Protein AF-A0AAU3Q422-F1 (afdb_monomer_lite)

pLDDT: mean 71.42, std 16.35, range [38.59, 89.94]

Foldseek 3Di:
DDPDPPQPPDPVSLVVLLVVQLVCLLQLHHRDDDDADPQLNVLSVQNNVCHVNRDVVSVVSSVVRRVVVVVVVVVVVVVVVVVVVVVVPDPDPDDDDD

Sequence (98 aa):
MIPERACPTTDVERREHFERALAEAQRGRVPTGLVLALEVVEALQSIKAAGPNAPKELLAQARSLFDDQLSGELQGAFRERMRHRREAGGIRPDSGSR

Structure (mmCIF, N/CA/C/O backbone):
data_AF-A0AAU3Q422-F1
#
_entry.id   AF-A0AAU3Q422-F1
#
loop_
_atom_site.group_PDB
_atom_site.id
_atom_site.type_symbol
_atom_site.label_atom_id
_atom_site.label_alt_id
_atom_site.label_comp_id
_atom_site.label_asym_id
_atom_site.label_entity_id
_atom_site.label_seq_id
_atom_site.pdbx_PDB_ins_code
_atom_site.Cartn_x
_atom_site.Cartn_y
_atom_site.Cartn_z
_atom_site.occupancy
_atom_site.B_iso_or_equiv
_atom_site.auth_seq_id
_atom_site.auth_comp_id
_atom_site.auth_asym_id
_atom_site.auth_atom_id
_atom_site.pdbx_PDB_model_num
ATOM 1 N N . MET A 1 1 ? -18.920 1.524 -24.805 1.00 38.59 1 MET A N 1
ATOM 2 C CA . MET A 1 1 ? -17.501 1.931 -24.789 1.00 38.59 1 MET A CA 1
ATOM 3 C C . MET A 1 1 ? -16.987 1.708 -23.378 1.00 38.59 1 MET A C 1
ATOM 5 O O . MET A 1 1 ? -17.418 2.415 -22.480 1.00 38.59 1 MET A O 1
ATOM 9 N N . ILE A 1 2 ? -16.194 0.660 -23.160 1.00 40.94 2 ILE A N 1
ATOM 10 C CA . ILE A 1 2 ? -15.566 0.373 -21.863 1.00 40.94 2 ILE A CA 1
ATOM 11 C C . ILE A 1 2 ? -14.118 0.847 -22.010 1.00 40.94 2 ILE A C 1
ATOM 13 O O . ILE A 1 2 ? -13.483 0.401 -22.965 1.00 40.94 2 ILE A O 1
ATOM 17 N N . PRO A 1 3 ? -13.607 1.767 -21.174 1.00 46.81 3 PRO A N 1
ATOM 18 C CA . PRO A 1 3 ? -12.220 2.186 -21.295 1.00 46.81 3 PRO A CA 1
ATOM 19 C C . PRO A 1 3 ? -11.332 0.978 -21.001 1.00 46.81 3 PRO A C 1
ATOM 21 O O . PRO A 1 3 ? -11.492 0.315 -19.971 1.00 46.81 3 PRO A O 1
ATOM 24 N N . GLU A 1 4 ? -10.445 0.674 -21.947 1.00 46.09 4 GLU A N 1
ATOM 25 C CA . GLU A 1 4 ? -9.348 -0.266 -21.762 1.00 46.09 4 GLU A CA 1
ATOM 26 C C . GLU A 1 4 ? -8.671 0.069 -20.435 1.00 46.09 4 GLU A C 1
ATOM 28 O O . GLU A 1 4 ? -8.187 1.183 -20.226 1.00 46.09 4 GLU A O 1
ATOM 33 N N . ARG A 1 5 ? -8.710 -0.879 -19.495 1.00 46.59 5 ARG A N 1
ATOM 34 C CA . ARG A 1 5 ? -7.945 -0.796 -18.255 1.00 46.59 5 ARG A CA 1
ATOM 35 C C . ARG A 1 5 ? -6.478 -0.883 -18.653 1.00 46.59 5 ARG A C 1
ATOM 37 O O . ARG A 1 5 ? -5.928 -1.976 -18.743 1.00 46.59 5 ARG A O 1
ATOM 44 N N . ALA A 1 6 ? -5.893 0.270 -18.962 1.00 48.75 6 ALA A N 1
ATOM 45 C CA . ALA A 1 6 ? -4.478 0.410 -19.214 1.00 48.75 6 ALA A CA 1
ATOM 46 C C . ALA A 1 6 ? -3.747 -0.130 -17.985 1.00 48.75 6 ALA A C 1
ATOM 48 O O . ALA A 1 6 ? -3.900 0.381 -16.873 1.00 48.75 6 ALA A O 1
ATOM 49 N N . CYS A 1 7 ? -2.998 -1.211 -18.174 1.00 43.94 7 CYS A N 1
ATOM 50 C CA . CYS A 1 7 ? -2.012 -1.624 -17.194 1.00 43.94 7 CYS A CA 1
ATOM 51 C C . CYS A 1 7 ? -1.111 -0.406 -16.919 1.00 43.94 7 CYS A C 1
ATOM 53 O O . CYS A 1 7 ? -0.655 0.221 -17.882 1.00 43.94 7 CYS A O 1
ATOM 55 N N . PRO A 1 8 ? -0.867 -0.034 -15.651 1.00 54.34 8 PRO A N 1
ATOM 56 C CA . PRO A 1 8 ? -0.101 1.164 -15.327 1.00 54.34 8 PRO A CA 1
ATOM 57 C C . PRO A 1 8 ? 1.305 1.041 -15.926 1.00 54.34 8 PRO A C 1
ATOM 59 O O . PRO A 1 8 ? 2.118 0.204 -15.519 1.00 54.34 8 PRO A O 1
ATOM 62 N N . THR A 1 9 ? 1.550 1.843 -16.964 1.00 61.62 9 THR A N 1
ATOM 63 C CA . THR A 1 9 ? 2.740 1.744 -17.827 1.00 61.62 9 THR A CA 1
ATOM 64 C C . THR A 1 9 ? 3.917 2.537 -17.245 1.00 61.62 9 THR A C 1
ATOM 66 O O . THR A 1 9 ? 5.058 2.362 -17.665 1.00 61.62 9 THR A O 1
ATOM 69 N N . THR A 1 10 ? 3.665 3.363 -16.224 1.00 70.56 10 THR A N 1
ATOM 70 C CA . THR A 1 10 ? 4.680 4.161 -15.526 1.00 70.56 10 THR A CA 1
ATOM 71 C C . THR A 1 10 ? 4.639 3.950 -14.011 1.00 70.56 10 THR A C 1
ATOM 73 O O . THR A 1 10 ? 3.598 3.619 -13.443 1.00 70.56 10 THR A O 1
ATOM 76 N N . ASP A 1 11 ? 5.785 4.161 -13.359 1.00 73.81 11 ASP A N 1
ATOM 77 C CA . ASP A 1 11 ? 5.954 4.080 -11.899 1.00 73.81 11 ASP A CA 1
ATOM 78 C C . ASP A 1 11 ? 4.946 4.963 -11.142 1.00 73.81 11 ASP A C 1
ATOM 80 O O . ASP A 1 11 ? 4.312 4.524 -10.184 1.00 73.81 11 ASP A O 1
ATOM 84 N N . VAL A 1 12 ? 4.707 6.173 -11.658 1.00 79.06 12 VAL A N 1
ATOM 85 C CA . VAL A 1 12 ? 3.741 7.134 -11.109 1.00 79.06 12 VAL A CA 1
ATOM 86 C C . VAL A 1 12 ? 2.329 6.550 -11.086 1.00 79.06 12 VAL A C 1
ATOM 88 O O . VAL A 1 12 ? 1.693 6.542 -10.035 1.00 79.06 12 VAL A O 1
ATOM 91 N N . GLU A 1 13 ? 1.854 5.982 -12.197 1.00 81.06 13 GLU A N 1
ATOM 92 C CA . GLU A 1 13 ? 0.509 5.395 -12.253 1.00 81.06 13 GLU A CA 1
ATOM 93 C C . GLU A 1 13 ? 0.369 4.140 -11.388 1.00 81.06 13 GLU A C 1
ATOM 95 O O . GLU A 1 13 ? -0.704 3.877 -10.834 1.00 81.06 13 GLU A O 1
ATOM 100 N N . ARG A 1 14 ? 1.451 3.361 -11.245 1.00 80.38 14 ARG A N 1
ATOM 101 C CA . ARG A 1 14 ? 1.493 2.225 -10.314 1.00 80.38 14 ARG A CA 1
ATOM 102 C C . ARG A 1 14 ? 1.332 2.719 -8.876 1.00 80.38 14 ARG A C 1
ATOM 104 O O . ARG A 1 14 ? 0.544 2.148 -8.123 1.00 80.38 14 ARG A O 1
ATOM 111 N N . ARG A 1 15 ? 2.015 3.808 -8.517 1.00 83.62 15 ARG A N 1
ATOM 112 C CA . ARG A 1 15 ? 1.949 4.433 -7.190 1.00 83.62 15 ARG A CA 1
ATOM 113 C C . ARG A 1 15 ? 0.581 5.042 -6.896 1.00 83.62 15 ARG A C 1
ATOM 115 O O . ARG A 1 15 ? 0.054 4.836 -5.809 1.00 83.62 15 ARG A O 1
ATOM 122 N N . GLU A 1 16 ? -0.047 5.700 -7.867 1.00 85.12 16 GLU A N 1
ATOM 123 C CA . GLU A 1 16 ? -1.418 6.210 -7.724 1.00 85.12 16 GLU A CA 1
ATOM 124 C C . GLU A 1 16 ? -2.448 5.087 -7.544 1.00 85.12 16 GLU A C 1
ATOM 126 O O . GLU A 1 16 ? -3.341 5.181 -6.695 1.00 85.12 16 GLU A O 1
ATOM 131 N N . HIS A 1 17 ? -2.314 3.992 -8.298 1.00 84.88 17 HIS A N 1
ATOM 132 C CA . HIS A 1 17 ? -3.151 2.812 -8.094 1.00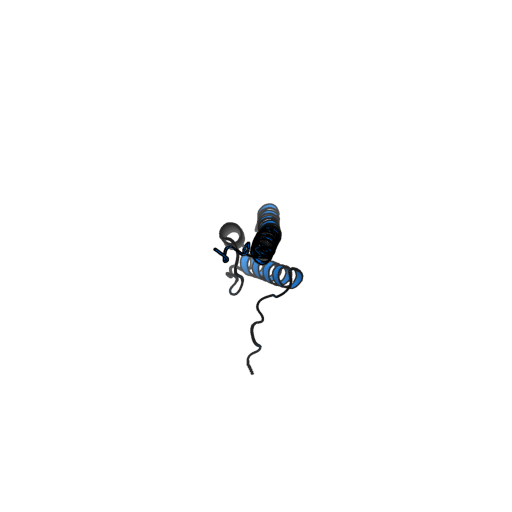 84.88 17 HIS A CA 1
ATOM 133 C C . HIS A 1 17 ? -2.931 2.188 -6.712 1.00 84.88 17 HIS A C 1
ATOM 135 O O . HIS A 1 17 ? -3.901 1.779 -6.071 1.00 84.88 17 HIS A O 1
ATOM 141 N N . PHE A 1 18 ? -1.685 2.129 -6.237 1.00 86.56 18 PHE A N 1
ATOM 142 C CA . PHE A 1 18 ? -1.363 1.613 -4.910 1.00 86.56 18 PHE A CA 1
ATOM 143 C C . PHE A 1 18 ? -1.948 2.487 -3.789 1.00 86.56 18 PHE A C 1
ATOM 145 O O . PHE A 1 18 ? -2.547 1.970 -2.850 1.00 86.56 18 PHE A O 1
ATOM 152 N N . GLU A 1 19 ? -1.878 3.812 -3.908 1.00 87.44 19 GLU A N 1
ATOM 153 C CA . GLU A 1 19 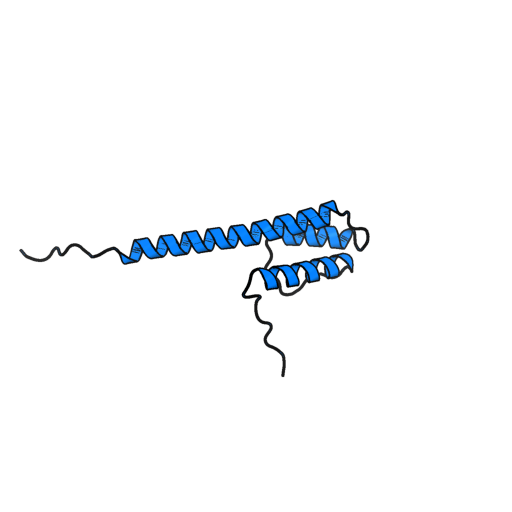? -2.492 4.726 -2.937 1.00 87.44 19 GLU A CA 1
ATOM 154 C C . GLU A 1 19 ? -4.024 4.584 -2.903 1.00 87.44 19 GLU A C 1
ATOM 156 O O . GLU A 1 19 ? -4.630 4.574 -1.827 1.00 87.44 19 GLU A O 1
ATOM 161 N N . ARG A 1 20 ? -4.669 4.379 -4.062 1.00 86.44 20 ARG A N 1
ATOM 162 C CA . ARG A 1 20 ? -6.100 4.025 -4.107 1.00 86.44 20 ARG A CA 1
ATOM 163 C C . ARG A 1 20 ? -6.381 2.689 -3.424 1.00 86.44 20 ARG A C 1
ATOM 165 O O . ARG A 1 20 ? -7.347 2.589 -2.671 1.00 86.44 20 ARG A O 1
ATOM 172 N N . ALA A 1 21 ? -5.539 1.687 -3.659 1.00 85.56 21 ALA A N 1
ATOM 173 C CA . ALA A 1 21 ? -5.642 0.374 -3.034 1.00 85.56 21 ALA A CA 1
ATOM 174 C C . ALA A 1 21 ? -5.528 0.439 -1.502 1.00 85.56 21 ALA A C 1
ATOM 176 O O . ALA A 1 21 ? -6.297 -0.216 -0.799 1.00 85.56 21 ALA A O 1
ATOM 177 N N . LEU A 1 22 ? -4.631 1.279 -0.987 1.00 85.25 22 LEU A N 1
ATOM 178 C CA . LEU A 1 22 ? -4.480 1.594 0.436 1.00 85.25 22 LEU A CA 1
ATOM 179 C C . LEU A 1 22 ? -5.755 2.209 1.026 1.00 85.25 22 LEU A C 1
ATOM 181 O O . LEU A 1 22 ? -6.240 1.763 2.067 1.00 85.25 22 LEU A O 1
ATOM 185 N N . ALA A 1 23 ? -6.331 3.200 0.342 1.00 86.12 23 ALA A N 1
ATOM 186 C CA . ALA A 1 23 ? -7.573 3.841 0.769 1.00 86.12 23 ALA A CA 1
ATOM 187 C C . ALA A 1 23 ? -8.775 2.876 0.741 1.00 86.12 23 ALA A C 1
ATOM 189 O O . ALA A 1 23 ? -9.659 2.950 1.596 1.00 86.12 23 ALA A O 1
ATOM 190 N N . GLU A 1 24 ? -8.820 1.953 -0.223 1.00 86.00 24 GLU A N 1
ATOM 191 C CA . GLU A 1 24 ? -9.833 0.893 -0.272 1.00 86.00 24 GLU A CA 1
ATOM 192 C C . GLU A 1 24 ? -9.640 -0.141 0.843 1.00 86.00 24 GLU A C 1
ATOM 194 O O . GLU A 1 24 ? -10.620 -0.515 1.491 1.00 86.00 24 GLU A O 1
ATOM 199 N N . ALA A 1 25 ? -8.396 -0.530 1.136 1.00 85.31 25 ALA A N 1
ATOM 200 C CA . ALA A 1 25 ? -8.068 -1.417 2.250 1.00 85.31 25 ALA A CA 1
ATOM 201 C C . ALA A 1 25 ? -8.541 -0.829 3.584 1.00 85.31 25 ALA A C 1
ATOM 203 O O . ALA A 1 25 ? -9.262 -1.495 4.323 1.00 85.31 25 ALA A O 1
ATOM 204 N N . GLN A 1 26 ? -8.267 0.453 3.845 1.00 83.19 26 GLN A N 1
ATOM 205 C CA . GLN A 1 26 ? -8.774 1.159 5.032 1.00 83.19 26 GLN A CA 1
ATOM 206 C C . GLN A 1 26 ? -10.310 1.176 5.121 1.00 83.19 26 GLN A C 1
ATOM 208 O O . GLN A 1 26 ? -10.875 1.246 6.212 1.00 83.19 26 GLN A O 1
ATOM 213 N N . ARG A 1 27 ? -11.000 1.085 3.979 1.00 83.31 27 ARG A N 1
ATOM 214 C CA . ARG A 1 27 ? -12.465 0.995 3.875 1.00 83.31 27 ARG A CA 1
ATOM 215 C C . ARG A 1 27 ? -13.000 -0.439 3.927 1.00 83.31 27 ARG A C 1
ATOM 217 O O . ARG A 1 27 ? -14.197 -0.643 3.726 1.00 83.31 27 ARG A O 1
ATOM 224 N N . GLY A 1 28 ? -12.147 -1.431 4.173 1.00 80.38 28 GLY A N 1
ATOM 225 C CA . GLY A 1 28 ? -12.538 -2.838 4.236 1.00 80.38 28 GLY A CA 1
ATOM 226 C C . GLY A 1 28 ? -12.666 -3.518 2.869 1.00 80.38 28 GLY A C 1
ATOM 227 O O . GLY A 1 28 ? -13.195 -4.629 2.789 1.00 80.38 28 GLY A O 1
ATOM 228 N N . ARG A 1 29 ? -12.206 -2.888 1.782 1.00 76.19 29 ARG A N 1
ATOM 229 C CA . ARG A 1 29 ? -12.242 -3.443 0.420 1.00 76.19 29 ARG A CA 1
ATOM 230 C C . ARG A 1 29 ? -10.873 -3.958 -0.005 1.00 76.19 29 ARG A C 1
ATOM 232 O O . ARG A 1 29 ? -9.847 -3.495 0.470 1.00 76.19 29 ARG A O 1
ATOM 239 N N . VAL A 1 30 ? -10.865 -4.960 -0.881 1.00 66.69 30 VAL A N 1
ATOM 240 C CA . VAL A 1 30 ? -9.624 -5.521 -1.430 1.00 66.69 30 VAL A CA 1
ATOM 241 C C . VAL A 1 30 ? -9.366 -4.872 -2.787 1.00 66.69 30 VAL A C 1
ATOM 243 O O . VAL A 1 30 ? -10.272 -4.881 -3.625 1.00 66.69 30 VAL A O 1
ATOM 246 N N . PRO A 1 31 ? -8.164 -4.331 -3.029 1.00 65.56 31 PRO A N 1
ATOM 247 C CA . PRO A 1 31 ? -7.826 -3.787 -4.333 1.00 65.56 31 PRO A CA 1
ATOM 248 C C . PRO A 1 31 ? -7.843 -4.886 -5.394 1.00 65.56 31 PRO A C 1
ATOM 250 O O . PRO A 1 31 ? -7.263 -5.955 -5.218 1.00 65.56 31 PRO A O 1
ATOM 253 N N . THR A 1 32 ? -8.514 -4.619 -6.512 1.00 59.16 32 THR A N 1
ATOM 254 C CA . THR A 1 32 ? -8.571 -5.524 -7.665 1.00 59.16 32 THR A CA 1
ATOM 255 C C . THR A 1 32 ? -7.964 -4.828 -8.878 1.00 59.16 32 THR A C 1
ATOM 257 O O . THR A 1 32 ? -8.393 -3.739 -9.247 1.00 59.16 32 THR A O 1
ATOM 260 N N . GLY A 1 33 ? -6.958 -5.450 -9.500 1.00 64.56 33 GLY A N 1
ATOM 261 C CA . GLY A 1 33 ? -6.338 -4.948 -10.737 1.00 64.56 33 GLY A CA 1
ATOM 262 C C . GLY A 1 33 ? -4.867 -4.533 -10.647 1.00 64.56 33 GLY A C 1
ATOM 263 O O . GLY A 1 33 ? -4.319 -4.110 -11.658 1.00 64.56 33 GLY A O 1
ATOM 264 N N . LEU A 1 34 ? -4.215 -4.681 -9.490 1.00 68.75 34 LEU A N 1
ATOM 265 C CA . LEU A 1 34 ? -2.765 -4.518 -9.352 1.00 68.75 34 LEU A CA 1
ATOM 266 C C . LEU A 1 34 ? -2.084 -5.882 -9.207 1.00 68.75 34 LEU A C 1
ATOM 268 O O . LEU A 1 34 ? -2.519 -6.712 -8.409 1.00 68.75 34 LEU A O 1
ATOM 272 N N . VAL A 1 35 ? -0.994 -6.086 -9.946 1.00 76.12 35 VAL A N 1
ATOM 273 C CA . VAL A 1 35 ? -0.061 -7.192 -9.703 1.00 76.12 35 VAL A CA 1
ATOM 274 C C . VAL A 1 35 ? 0.913 -6.726 -8.625 1.00 76.12 35 VAL A C 1
ATOM 276 O O . VAL A 1 35 ? 1.776 -5.887 -8.874 1.00 76.12 35 VAL A O 1
ATOM 279 N N . LEU A 1 36 ? 0.718 -7.223 -7.408 1.00 80.62 36 LEU A N 1
ATOM 280 C CA . LEU A 1 36 ? 1.521 -6.881 -6.237 1.00 80.62 36 LEU A CA 1
ATOM 281 C C . LEU A 1 36 ? 2.284 -8.113 -5.761 1.00 80.62 36 LEU A C 1
ATOM 283 O O . LEU A 1 36 ? 1.787 -9.237 -5.868 1.00 80.62 36 LEU A O 1
ATOM 287 N N . ALA A 1 37 ? 3.470 -7.892 -5.204 1.00 82.25 37 ALA A N 1
ATOM 288 C CA . ALA A 1 37 ? 4.198 -8.907 -4.468 1.00 82.25 37 ALA A CA 1
ATOM 289 C C . ALA A 1 37 ? 3.367 -9.379 -3.267 1.00 82.25 37 ALA A C 1
ATOM 291 O O . ALA A 1 37 ? 2.589 -8.614 -2.688 1.00 82.25 37 ALA A O 1
ATOM 292 N N . LEU A 1 38 ? 3.547 -10.646 -2.887 1.00 82.88 38 LEU A N 1
ATOM 293 C CA . LEU A 1 38 ? 2.794 -11.272 -1.799 1.00 82.88 38 LEU A CA 1
ATOM 294 C C . LEU A 1 38 ? 2.884 -10.454 -0.500 1.00 82.88 38 LEU A C 1
ATOM 296 O O . LEU A 1 38 ? 1.860 -10.185 0.118 1.00 82.88 38 LEU A O 1
ATOM 300 N N . GLU A 1 39 ? 4.076 -9.960 -0.166 1.00 85.25 39 GLU A N 1
ATOM 301 C CA . GLU A 1 39 ? 4.331 -9.151 1.034 1.00 85.25 39 GLU A CA 1
ATOM 302 C C . GLU A 1 39 ? 3.509 -7.851 1.055 1.00 85.25 39 GLU A C 1
ATOM 304 O O . GLU A 1 39 ? 2.959 -7.457 2.084 1.00 85.25 39 GLU A O 1
ATOM 309 N N . VAL A 1 40 ? 3.350 -7.203 -0.104 1.00 85.94 40 VAL A N 1
ATOM 310 C CA . VAL A 1 40 ? 2.529 -5.991 -0.243 1.00 85.94 40 VAL A CA 1
ATOM 311 C C . VAL A 1 40 ? 1.046 -6.327 -0.059 1.00 85.94 40 VAL A C 1
ATOM 313 O O . VAL A 1 40 ? 0.306 -5.577 0.582 1.00 85.94 40 VAL A O 1
ATOM 316 N N . VAL A 1 41 ? 0.598 -7.473 -0.581 1.00 85.38 41 VAL A N 1
ATOM 317 C CA . VAL A 1 41 ? -0.782 -7.953 -0.413 1.00 85.38 41 VAL A CA 1
ATOM 318 C C . VAL A 1 41 ? -1.083 -8.266 1.054 1.00 85.38 41 VAL A C 1
ATOM 320 O O . VAL A 1 41 ? -2.143 -7.881 1.549 1.00 85.38 41 VAL A O 1
ATOM 323 N N . GLU A 1 42 ? -0.171 -8.923 1.767 1.00 87.12 42 GLU A N 1
ATOM 324 C CA . GLU A 1 42 ? -0.332 -9.240 3.191 1.00 87.12 42 GLU A CA 1
ATOM 325 C C . GLU A 1 42 ? -0.388 -7.978 4.063 1.00 87.12 42 GLU A C 1
ATOM 327 O O . GLU A 1 42 ? -1.241 -7.867 4.954 1.00 87.12 42 GLU A O 1
ATOM 332 N N . ALA A 1 43 ? 0.438 -6.974 3.756 1.00 87.88 43 ALA A N 1
ATOM 333 C CA . ALA A 1 43 ? 0.385 -5.681 4.430 1.00 87.88 43 ALA A CA 1
ATOM 334 C C . ALA A 1 43 ? -0.971 -4.981 4.212 1.00 87.88 43 ALA A C 1
ATOM 336 O O . ALA A 1 43 ? -1.593 -4.501 5.164 1.00 87.88 43 ALA A O 1
ATOM 337 N N . LEU A 1 44 ? -1.493 -4.990 2.980 1.00 87.12 44 LEU A N 1
ATOM 338 C CA . LEU A 1 44 ? -2.820 -4.449 2.662 1.00 87.12 44 LEU A CA 1
ATOM 339 C C . LEU A 1 44 ? -3.954 -5.214 3.362 1.00 87.12 44 LEU A C 1
ATOM 341 O O . LEU A 1 44 ? -4.925 -4.597 3.802 1.00 87.12 44 LEU A O 1
ATOM 345 N N . GLN A 1 45 ? -3.841 -6.536 3.520 1.00 86.50 45 GLN A N 1
ATOM 346 C CA . GLN A 1 45 ? -4.806 -7.324 4.296 1.00 86.50 45 GLN A CA 1
ATOM 347 C C . GLN A 1 45 ? -4.770 -6.976 5.787 1.00 86.50 45 GLN A C 1
ATOM 349 O O . GLN A 1 45 ? -5.827 -6.866 6.411 1.00 86.50 45 GLN A O 1
ATOM 354 N N . SER A 1 46 ? -3.584 -6.735 6.343 1.00 86.88 46 SER A N 1
ATOM 355 C CA . SER A 1 46 ? -3.430 -6.282 7.730 1.00 86.88 46 SER A CA 1
ATOM 356 C C . SER A 1 46 ? -4.045 -4.895 7.941 1.00 86.88 46 SER A C 1
ATOM 358 O O . SER A 1 46 ? -4.773 -4.674 8.909 1.00 86.88 46 SER A O 1
ATOM 360 N N . ILE A 1 47 ? -3.843 -3.977 6.989 1.00 88.19 47 ILE A N 1
ATOM 361 C CA . ILE A 1 47 ? -4.495 -2.658 6.981 1.00 88.19 47 ILE A CA 1
ATOM 362 C C . ILE A 1 47 ? -6.014 -2.811 6.894 1.00 88.19 47 ILE A C 1
ATOM 364 O O . ILE A 1 47 ? -6.735 -2.144 7.629 1.00 88.19 47 ILE A O 1
ATOM 368 N N . LYS A 1 48 ? -6.513 -3.720 6.052 1.00 87.88 48 LYS A N 1
ATOM 369 C CA . LYS A 1 48 ? -7.945 -4.022 5.946 1.00 87.88 48 LYS A CA 1
ATOM 370 C C . LYS A 1 48 ? -8.529 -4.546 7.256 1.00 87.88 48 LYS A C 1
ATOM 372 O O . LYS A 1 48 ? -9.627 -4.137 7.627 1.00 87.88 48 LYS A O 1
ATOM 377 N N . ALA A 1 49 ? -7.815 -5.429 7.951 1.00 86.19 49 ALA A N 1
ATOM 378 C CA . ALA A 1 49 ? -8.237 -5.957 9.245 1.00 86.19 49 ALA A CA 1
ATOM 379 C C . ALA A 1 49 ? -8.286 -4.863 10.326 1.00 86.19 49 ALA A C 1
ATOM 381 O O . ALA A 1 49 ? -9.202 -4.851 11.144 1.00 86.19 49 ALA A O 1
ATOM 382 N N . ALA A 1 50 ? -7.340 -3.919 10.298 1.00 86.31 50 ALA A N 1
ATOM 383 C CA . ALA A 1 50 ? -7.323 -2.767 11.199 1.00 86.31 50 ALA A CA 1
ATOM 384 C C . ALA A 1 50 ? -8.313 -1.649 10.791 1.00 86.31 50 ALA A C 1
ATOM 386 O O . ALA A 1 50 ? -8.724 -0.834 11.623 1.00 86.31 50 ALA A O 1
ATOM 387 N N . GLY A 1 51 ? -8.716 -1.611 9.518 1.00 82.06 51 GLY A N 1
ATOM 388 C CA . GLY A 1 51 ? -9.693 -0.678 8.964 1.00 82.06 51 GLY A CA 1
ATOM 389 C C . GLY A 1 51 ? -9.235 0.789 9.029 1.00 82.06 51 GLY A C 1
ATOM 390 O O . GLY A 1 51 ? -8.052 1.083 8.836 1.00 82.06 51 GLY A O 1
ATOM 391 N N . PRO A 1 52 ? -10.139 1.747 9.313 1.00 79.06 52 PRO A N 1
ATOM 392 C CA . PRO A 1 52 ? -9.805 3.175 9.323 1.00 79.06 52 PRO A CA 1
ATOM 393 C C . PRO A 1 52 ? -8.851 3.573 10.461 1.00 79.06 52 PRO A C 1
ATOM 395 O O . PRO A 1 52 ? -8.270 4.653 10.416 1.00 79.06 52 PRO A O 1
ATOM 398 N N . ASN A 1 53 ? -8.666 2.700 11.457 1.00 83.38 53 ASN A N 1
ATOM 399 C CA . ASN A 1 53 ? -7.753 2.901 12.582 1.00 83.38 53 ASN A CA 1
ATOM 400 C C . ASN A 1 53 ? -6.396 2.215 12.366 1.00 83.38 53 ASN A C 1
ATOM 402 O O . ASN A 1 53 ? -5.650 2.019 13.327 1.00 83.38 53 ASN A O 1
ATOM 406 N N . ALA A 1 54 ? -6.077 1.820 11.128 1.00 83.75 54 ALA A N 1
ATOM 407 C CA . ALA A 1 54 ? -4.802 1.196 10.817 1.00 83.75 54 ALA A CA 1
ATO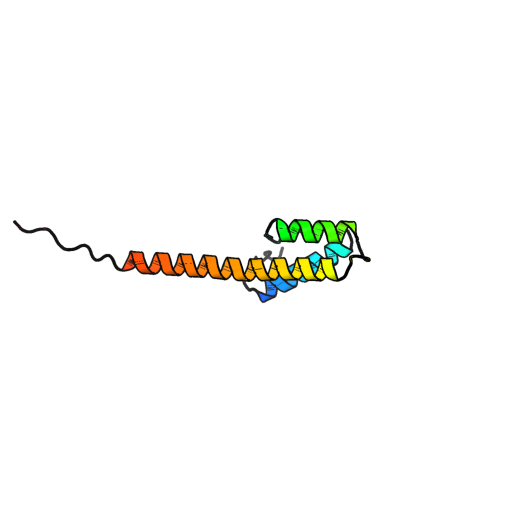M 408 C C . ALA A 1 54 ? -3.627 2.070 11.304 1.00 83.75 54 ALA A C 1
ATOM 410 O O . ALA A 1 54 ? -3.563 3.259 10.967 1.00 83.75 54 ALA A O 1
ATOM 411 N N . PRO A 1 55 ? -2.689 1.510 12.091 1.00 87.38 55 PRO A N 1
ATOM 412 C CA . PRO A 1 55 ? -1.539 2.252 12.581 1.00 87.38 55 PRO A CA 1
ATOM 413 C C . PRO A 1 55 ? -0.702 2.779 11.415 1.00 87.38 55 PRO A C 1
ATOM 415 O O . PRO A 1 55 ? -0.494 2.098 10.409 1.00 87.38 55 PRO A O 1
ATOM 418 N N . LYS A 1 56 ? -0.181 4.000 11.575 1.00 86.69 56 LYS A N 1
ATOM 419 C CA . LYS A 1 56 ? 0.632 4.675 10.551 1.00 86.69 56 LYS A CA 1
ATOM 420 C C . LYS A 1 56 ? 1.851 3.848 10.135 1.00 86.69 56 LYS A C 1
ATOM 422 O O . LYS A 1 56 ? 2.249 3.922 8.979 1.00 86.69 56 LYS A O 1
ATOM 427 N N . GLU A 1 57 ? 2.396 3.045 11.047 1.00 89.19 57 GLU A N 1
ATOM 428 C CA . GLU A 1 57 ? 3.489 2.112 10.758 1.00 89.19 57 GLU A CA 1
ATOM 429 C C . GLU A 1 57 ? 3.104 1.045 9.730 1.00 89.19 57 GLU A C 1
ATOM 431 O O . GLU A 1 57 ? 3.880 0.809 8.812 1.00 89.19 57 GLU A O 1
ATOM 436 N N . LEU A 1 58 ? 1.895 0.469 9.794 1.00 87.31 58 LEU A N 1
ATOM 437 C CA . LEU A 1 58 ? 1.441 -0.499 8.783 1.00 87.31 58 LEU A CA 1
ATOM 438 C C . LEU A 1 58 ? 1.276 0.160 7.409 1.00 87.31 58 LEU A C 1
ATOM 440 O O . LEU A 1 58 ? 1.645 -0.424 6.392 1.00 87.31 58 LEU A O 1
ATOM 444 N N . LEU A 1 59 ? 0.771 1.398 7.372 1.00 87.69 59 LEU A N 1
ATOM 445 C CA . LEU A 1 59 ? 0.654 2.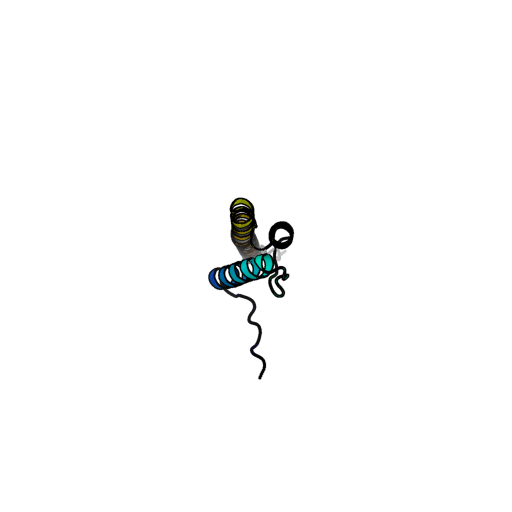167 6.127 1.00 87.69 59 LEU A CA 1
ATOM 446 C C . LEU A 1 59 ? 2.036 2.483 5.534 1.00 87.69 59 LEU A C 1
ATOM 448 O O . LEU A 1 59 ? 2.234 2.379 4.325 1.00 87.69 59 LEU A O 1
ATOM 452 N N . ALA A 1 60 ? 2.997 2.854 6.384 1.00 89.69 60 ALA A N 1
ATOM 453 C CA . ALA A 1 60 ? 4.372 3.128 5.977 1.00 89.69 60 ALA A CA 1
ATOM 454 C C . ALA A 1 60 ? 5.094 1.860 5.499 1.00 89.69 60 ALA A C 1
ATOM 456 O O . ALA A 1 60 ? 5.775 1.900 4.478 1.00 89.69 60 ALA A O 1
ATOM 457 N N . GLN A 1 61 ? 4.898 0.731 6.184 1.00 89.94 61 GLN A N 1
ATOM 458 C CA . GLN A 1 61 ? 5.467 -0.559 5.803 1.00 89.94 61 GLN A CA 1
ATOM 459 C C . GLN A 1 61 ? 4.940 -1.019 4.441 1.00 89.94 61 GLN A C 1
ATOM 461 O O . GLN A 1 61 ? 5.736 -1.360 3.572 1.00 89.94 61 GLN A O 1
ATOM 466 N N . ALA A 1 62 ? 3.624 -0.946 4.212 1.00 88.12 62 ALA A N 1
ATOM 467 C CA . ALA A 1 62 ? 3.033 -1.295 2.920 1.00 88.12 62 ALA A CA 1
ATOM 468 C C . ALA A 1 62 ? 3.602 -0.432 1.778 1.00 88.12 62 ALA A C 1
ATOM 470 O O . ALA A 1 62 ? 3.945 -0.959 0.722 1.00 88.12 62 ALA A O 1
ATOM 471 N N . ARG A 1 63 ? 3.750 0.884 2.002 1.00 89.38 63 ARG A N 1
ATOM 472 C CA . ARG A 1 63 ? 4.389 1.801 1.041 1.00 89.38 63 ARG A CA 1
ATOM 473 C C . ARG A 1 63 ? 5.843 1.436 0.770 1.00 89.38 63 ARG A C 1
ATOM 475 O O . ARG A 1 63 ? 6.251 1.452 -0.383 1.00 89.38 63 ARG A O 1
ATOM 482 N N . SER A 1 64 ? 6.604 1.101 1.810 1.00 89.69 64 SER A N 1
ATOM 483 C CA . SER A 1 64 ? 8.013 0.727 1.672 1.00 89.69 64 SER A CA 1
ATOM 484 C C . SER A 1 64 ? 8.185 -0.567 0.878 1.00 89.69 64 SER A C 1
ATOM 486 O O . SER A 1 64 ? 9.038 -0.622 0.002 1.00 89.69 64 SER A O 1
ATOM 488 N N . LEU A 1 65 ? 7.366 -1.588 1.150 1.00 89.19 65 LEU A N 1
ATOM 489 C CA . LEU A 1 65 ? 7.398 -2.861 0.420 1.00 89.19 65 LEU A CA 1
ATOM 490 C C . LEU A 1 65 ? 7.033 -2.672 -1.058 1.00 89.19 65 LEU A C 1
ATOM 492 O O . LEU A 1 65 ? 7.617 -3.298 -1.937 1.00 89.19 65 LEU A O 1
ATOM 496 N N . PHE A 1 66 ? 6.080 -1.784 -1.341 1.00 87.50 66 PHE A N 1
ATOM 497 C CA . PHE A 1 66 ? 5.705 -1.452 -2.709 1.00 87.50 66 PHE A CA 1
ATOM 498 C C . PHE A 1 66 ? 6.819 -0.702 -3.460 1.00 87.50 66 PHE A C 1
ATOM 500 O O . PHE A 1 66 ? 7.074 -0.987 -4.627 1.00 87.50 66 PHE A O 1
ATOM 507 N N . ASP A 1 67 ? 7.513 0.223 -2.794 1.00 86.81 67 ASP A N 1
ATOM 508 C CA . ASP A 1 67 ? 8.666 0.941 -3.358 1.00 86.81 67 ASP A CA 1
ATOM 509 C C . ASP A 1 67 ? 9.841 -0.012 -3.659 1.00 86.81 67 ASP A C 1
ATOM 511 O O . ASP A 1 67 ? 10.480 0.081 -4.711 1.00 86.81 67 ASP A O 1
ATOM 515 N N . ASP A 1 68 ? 10.066 -0.995 -2.779 1.00 86.25 68 ASP A N 1
ATOM 516 C CA . ASP A 1 68 ? 11.063 -2.049 -2.985 1.00 86.25 68 ASP A CA 1
ATOM 517 C C . ASP A 1 68 ? 10.700 -2.947 -4.177 1.00 86.25 68 ASP A C 1
ATOM 519 O O . ASP A 1 68 ? 11.550 -3.211 -5.027 1.00 86.25 68 ASP A O 1
ATOM 523 N N . GLN A 1 69 ? 9.420 -3.314 -4.331 1.00 82.25 69 GLN A N 1
ATOM 524 C CA . GLN A 1 69 ? 8.937 -4.037 -5.513 1.00 82.25 69 GLN A CA 1
ATOM 525 C C . GLN A 1 69 ? 9.223 -3.258 -6.807 1.00 82.25 69 GLN A C 1
ATOM 527 O O . GLN A 1 69 ? 9.734 -3.834 -7.771 1.00 82.25 69 GLN A O 1
ATOM 532 N N . LEU A 1 70 ? 8.928 -1.954 -6.837 1.00 81.00 70 LEU A N 1
ATOM 533 C CA . LEU A 1 70 ? 9.186 -1.103 -8.005 1.00 81.00 70 LEU A CA 1
ATOM 534 C C . LEU A 1 70 ? 10.684 -1.052 -8.345 1.00 81.00 70 LEU A C 1
ATOM 536 O O . LEU A 1 70 ? 11.072 -1.204 -9.508 1.00 81.00 70 LEU A O 1
ATOM 540 N N . SER A 1 71 ? 11.536 -0.918 -7.327 1.00 78.38 71 SER A N 1
ATOM 541 C CA . SER A 1 71 ? 12.996 -0.921 -7.483 1.00 78.38 71 SER A CA 1
ATOM 542 C C . SER A 1 71 ? 13.549 -2.287 -7.917 1.00 78.38 71 SER A C 1
ATOM 544 O O . SER A 1 71 ? 14.448 -2.356 -8.763 1.00 78.38 71 SER A O 1
ATOM 546 N N . GLY A 1 72 ? 13.004 -3.381 -7.384 1.00 66.81 72 GLY A N 1
ATOM 547 C CA . GLY A 1 72 ? 13.374 -4.756 -7.718 1.00 66.81 72 GLY A CA 1
ATOM 548 C C . GLY A 1 72 ? 12.992 -5.148 -9.148 1.00 66.81 72 GLY A C 1
ATOM 549 O O . GLY A 1 72 ? 13.804 -5.752 -9.855 1.00 66.81 72 GLY A O 1
ATOM 550 N N . GLU A 1 73 ? 11.809 -4.739 -9.623 1.00 61.78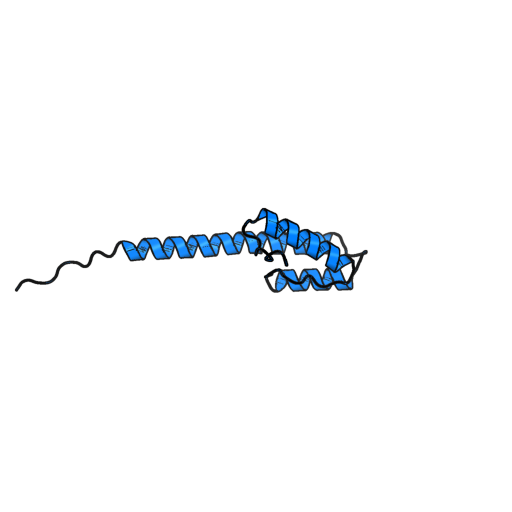 73 GLU A N 1
ATOM 551 C CA . GLU A 1 73 ? 11.388 -4.913 -11.023 1.00 61.78 73 GLU A CA 1
ATOM 552 C C . GLU A 1 73 ? 12.326 -4.169 -11.991 1.00 61.78 73 GLU A C 1
ATOM 554 O O . GLU A 1 73 ? 12.743 -4.723 -13.014 1.00 61.78 73 GLU A O 1
ATOM 559 N N . LEU A 1 74 ? 12.736 -2.946 -11.641 1.00 56.94 74 LEU A N 1
ATOM 560 C CA . LEU A 1 74 ? 13.719 -2.160 -12.396 1.00 56.94 74 LEU A CA 1
ATOM 561 C C . LEU A 1 74 ? 15.087 -2.858 -12.480 1.00 56.94 74 LEU A C 1
ATOM 563 O O . LEU A 1 74 ? 15.710 -2.880 -13.547 1.00 56.94 74 LEU A O 1
ATOM 567 N N . GLN A 1 75 ? 15.546 -3.469 -11.385 1.00 54.12 75 GLN A N 1
ATOM 568 C CA . GLN A 1 75 ? 16.821 -4.190 -11.342 1.00 54.12 75 GLN A CA 1
ATOM 569 C C . GLN A 1 75 ? 16.784 -5.497 -12.150 1.00 54.12 75 GLN A C 1
ATOM 571 O O . GLN A 1 75 ? 17.744 -5.810 -12.862 1.00 54.12 75 GLN A O 1
ATOM 576 N N . GLY A 1 76 ? 15.672 -6.238 -12.093 1.00 49.50 76 GLY A N 1
ATOM 577 C CA . GLY A 1 76 ? 15.442 -7.439 -12.900 1.00 49.50 76 GLY A CA 1
ATOM 578 C C . GLY A 1 76 ? 15.421 -7.135 -14.400 1.00 49.50 76 GLY A C 1
ATOM 579 O O . GLY A 1 76 ? 16.165 -7.754 -15.166 1.00 49.50 76 GLY A O 1
ATOM 580 N N . ALA A 1 77 ? 14.666 -6.109 -14.805 1.00 53.38 77 ALA A N 1
ATOM 581 C CA . ALA A 1 77 ? 14.588 -5.660 -16.195 1.00 53.38 77 ALA A CA 1
ATOM 582 C C . ALA A 1 77 ? 15.939 -5.141 -16.724 1.00 53.38 77 ALA A C 1
ATOM 584 O O . ALA A 1 77 ? 16.322 -5.420 -17.864 1.00 53.38 77 ALA A O 1
ATOM 585 N N . PHE A 1 78 ? 16.711 -4.427 -15.898 1.00 51.72 78 PHE A N 1
ATOM 586 C CA . PHE A 1 78 ? 18.057 -3.977 -16.263 1.00 51.72 78 PHE A CA 1
ATOM 587 C C . PHE A 1 78 ? 19.032 -5.152 -16.437 1.00 51.72 78 PHE A C 1
ATOM 589 O O . PHE A 1 78 ? 19.813 -5.186 -17.392 1.00 51.72 78 PHE A O 1
ATOM 596 N N . ARG A 1 79 ? 18.967 -6.151 -15.549 1.00 48.59 79 ARG A N 1
ATOM 597 C CA . ARG A 1 79 ? 19.834 -7.336 -15.596 1.00 48.59 79 ARG A CA 1
ATOM 598 C C . ARG A 1 79 ? 19.523 -8.236 -16.794 1.00 48.59 79 ARG A C 1
ATOM 600 O O . ARG A 1 79 ? 20.452 -8.752 -17.416 1.00 48.59 79 ARG A O 1
ATOM 607 N N . GLU A 1 80 ? 18.253 -8.382 -17.158 1.00 51.19 80 GLU A N 1
ATOM 608 C CA . GLU A 1 80 ? 17.831 -9.121 -18.354 1.00 51.19 80 GLU A CA 1
ATOM 609 C C . GLU A 1 80 ? 18.237 -8.397 -19.648 1.00 51.19 80 GLU A C 1
ATOM 611 O O . GLU A 1 80 ? 18.825 -9.001 -20.550 1.00 51.19 80 GLU A O 1
ATOM 616 N N . ARG A 1 81 ? 18.081 -7.068 -19.693 1.00 52.69 81 ARG A N 1
ATOM 617 C CA . ARG A 1 81 ? 18.540 -6.235 -20.817 1.00 52.69 81 ARG A CA 1
ATOM 618 C C . ARG A 1 81 ? 20.061 -6.289 -21.018 1.00 52.69 81 ARG A C 1
ATOM 620 O O . ARG A 1 81 ? 20.538 -6.247 -22.153 1.00 52.69 81 ARG A O 1
ATOM 627 N N . MET A 1 82 ? 20.831 -6.422 -19.938 1.00 56.22 82 MET A N 1
ATOM 628 C CA . MET A 1 82 ? 22.289 -6.592 -19.996 1.00 56.22 82 MET A CA 1
ATOM 629 C C . MET A 1 82 ? 22.718 -8.016 -20.387 1.00 56.22 82 MET A C 1
ATOM 631 O O . MET A 1 82 ? 23.759 -8.166 -21.029 1.00 56.22 82 MET A O 1
ATOM 635 N N . ARG A 1 83 ? 21.924 -9.055 -20.076 1.00 54.81 83 ARG A N 1
ATOM 636 C CA . ARG A 1 83 ? 22.158 -10.419 -20.593 1.00 54.81 83 ARG A CA 1
ATOM 637 C C . ARG A 1 83 ? 21.968 -10.486 -22.108 1.00 54.81 83 ARG A C 1
ATOM 639 O O . ARG A 1 83 ? 22.880 -10.933 -22.798 1.00 54.81 83 ARG A O 1
ATOM 646 N N . HIS A 1 84 ? 20.880 -9.918 -22.630 1.00 51.38 84 HIS A N 1
ATOM 647 C CA . HIS A 1 84 ? 20.610 -9.895 -24.074 1.00 51.38 84 HIS A CA 1
ATOM 648 C C . HIS A 1 84 ? 21.683 -9.153 -24.894 1.00 51.38 84 HIS A C 1
ATOM 650 O O . HIS A 1 84 ? 21.967 -9.523 -26.033 1.00 51.38 84 HIS A O 1
ATOM 656 N N . ARG A 1 85 ? 22.340 -8.127 -24.327 1.00 52.06 85 ARG A N 1
ATOM 657 C CA . ARG A 1 85 ? 23.435 -7.409 -25.010 1.00 52.06 85 ARG A CA 1
ATOM 658 C C . ARG A 1 85 ? 24.711 -8.254 -25.154 1.00 52.06 85 ARG A C 1
ATOM 660 O O . ARG A 1 85 ? 25.486 -8.002 -26.073 1.00 52.06 85 ARG A O 1
ATOM 667 N N . ARG A 1 86 ? 24.948 -9.249 -24.289 1.00 52.19 86 ARG A N 1
ATOM 668 C CA . ARG A 1 86 ? 26.136 -10.120 -24.387 1.00 52.19 86 ARG A CA 1
ATOM 669 C C . ARG A 1 86 ? 25.991 -11.226 -25.434 1.00 52.19 86 ARG A C 1
ATOM 671 O O . ARG A 1 86 ? 27.005 -11.715 -25.918 1.00 52.19 86 ARG A O 1
ATOM 678 N N . GLU A 1 87 ? 24.765 -11.589 -25.802 1.00 50.78 87 GLU A N 1
ATOM 679 C CA . GLU A 1 87 ? 24.493 -12.681 -26.749 1.00 50.78 87 GLU A CA 1
ATOM 680 C C . GLU A 1 87 ? 24.486 -12.218 -28.217 1.00 50.78 87 GLU A C 1
ATOM 682 O O . GLU A 1 87 ? 24.727 -13.014 -29.118 1.00 50.78 87 GLU A O 1
ATOM 687 N N . ALA A 1 88 ? 24.331 -10.915 -28.475 1.00 50.62 88 ALA A N 1
ATOM 688 C CA . ALA A 1 88 ? 24.382 -10.344 -29.827 1.00 50.62 88 ALA A CA 1
ATOM 689 C C . ALA A 1 88 ? 25.812 -10.084 -30.363 1.00 50.62 88 ALA A C 1
ATOM 691 O O . ALA A 1 88 ? 25.970 -9.611 -31.485 1.00 50.62 88 ALA A O 1
ATOM 692 N N . GLY A 1 89 ? 26.857 -10.371 -29.575 1.00 50.50 89 GLY A N 1
ATOM 693 C CA . GLY A 1 89 ? 28.266 -10.151 -29.943 1.00 50.50 89 GLY A CA 1
ATOM 694 C C . GLY A 1 89 ? 29.039 -11.408 -30.357 1.00 50.50 89 GLY A C 1
ATOM 695 O O . GLY A 1 89 ? 30.252 -11.341 -30.535 1.00 50.50 89 GLY A O 1
ATOM 696 N N . GLY A 1 90 ? 28.375 -12.560 -30.477 1.00 45.34 90 GLY A N 1
ATOM 697 C CA . GLY A 1 90 ? 29.002 -13.828 -30.855 1.00 45.34 90 GLY A CA 1
ATOM 698 C C . GLY A 1 90 ? 29.133 -13.993 -32.367 1.00 45.34 90 GLY A C 1
ATOM 699 O O . GLY A 1 90 ? 28.451 -14.833 -32.950 1.00 45.34 90 GLY A O 1
ATOM 700 N N . ILE A 1 91 ? 30.004 -13.212 -33.012 1.00 55.16 91 ILE A N 1
ATOM 701 C CA . ILE A 1 91 ? 30.475 -13.546 -34.363 1.00 55.16 91 ILE A CA 1
ATOM 702 C C . ILE A 1 91 ? 31.201 -14.891 -34.258 1.00 55.16 91 ILE A C 1
ATOM 704 O O . ILE A 1 91 ? 32.222 -15.008 -33.579 1.00 55.16 91 ILE A O 1
ATOM 708 N N . ARG A 1 92 ? 30.626 -15.924 -34.886 1.00 54.19 92 ARG A N 1
ATOM 709 C CA . ARG A 1 92 ? 31.234 -17.253 -35.018 1.00 54.19 92 ARG A CA 1
ATOM 710 C C . ARG A 1 92 ? 32.621 -17.080 -35.650 1.00 54.19 92 ARG A C 1
ATOM 712 O O . ARG A 1 92 ? 32.695 -16.438 -36.698 1.00 54.19 92 ARG A O 1
ATOM 719 N N . PRO A 1 93 ? 33.701 -17.637 -35.079 1.00 51.16 93 PRO A N 1
ATOM 720 C CA . PRO A 1 93 ? 34.938 -17.752 -35.826 1.00 51.16 93 PRO A CA 1
ATOM 721 C C . PRO A 1 93 ? 34.684 -18.702 -36.997 1.00 51.16 93 PRO A C 1
ATOM 723 O O . PRO A 1 93 ? 34.244 -19.840 -36.816 1.00 51.16 93 PRO A O 1
ATOM 726 N N . ASP A 1 94 ? 34.912 -18.180 -38.195 1.00 50.69 94 ASP A N 1
ATOM 727 C CA . ASP A 1 94 ? 35.050 -18.942 -39.423 1.00 50.69 94 ASP A CA 1
ATOM 728 C C . ASP A 1 94 ? 36.047 -20.086 -39.178 1.00 50.69 94 ASP A C 1
ATOM 730 O O . ASP A 1 94 ? 37.201 -19.882 -38.805 1.00 50.69 94 ASP A O 1
ATOM 734 N N . SER A 1 95 ? 35.560 -21.316 -39.261 1.00 52.00 95 SER A N 1
ATOM 735 C CA . SER A 1 95 ? 36.384 -22.520 -39.260 1.00 52.00 95 SER A CA 1
ATOM 736 C C . SER A 1 95 ? 35.905 -23.357 -40.424 1.00 52.00 95 SER A C 1
ATOM 738 O O . SER A 1 95 ? 35.106 -24.278 -40.269 1.00 52.00 95 SER A O 1
ATOM 740 N N . GLY A 1 96 ? 36.347 -22.966 -41.614 1.00 53.03 96 GLY A N 1
ATOM 741 C CA . GLY A 1 96 ? 36.029 -23.671 -42.839 1.00 53.03 96 GLY A CA 1
ATOM 742 C C . GLY A 1 96 ? 36.987 -23.307 -43.957 1.00 53.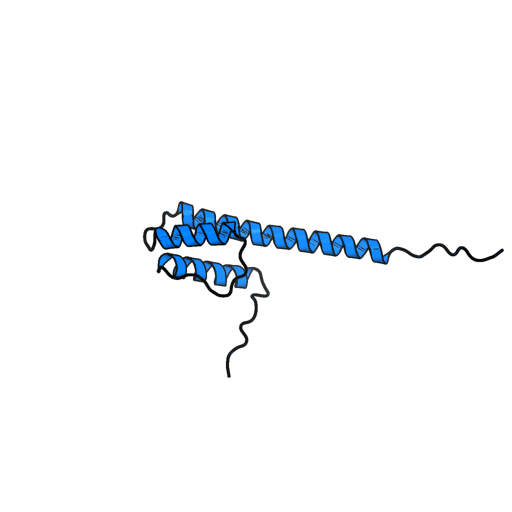03 96 GLY A C 1
ATOM 743 O O . GLY A 1 96 ? 36.615 -22.553 -44.843 1.00 53.03 96 GLY A O 1
ATOM 744 N N . SER A 1 97 ? 38.195 -23.872 -43.944 1.00 48.34 97 SER A N 1
ATOM 745 C CA . SER A 1 97 ? 38.918 -24.231 -45.172 1.00 48.34 97 SER A CA 1
ATOM 746 C C . SER A 1 97 ? 40.077 -25.164 -44.834 1.00 48.34 97 SER A C 1
ATOM 748 O O . SER A 1 97 ? 41.088 -24.751 -44.267 1.00 48.34 97 SER A O 1
ATOM 750 N N . ARG A 1 98 ? 39.903 -26.439 -45.174 1.00 54.19 98 ARG A N 1
ATOM 751 C CA . ARG A 1 98 ? 40.983 -27.391 -45.407 1.00 54.19 98 ARG A CA 1
ATOM 752 C C . ARG A 1 98 ? 40.720 -28.055 -46.747 1.00 54.19 98 ARG A C 1
ATOM 754 O O . ARG A 1 98 ? 39.521 -28.269 -47.036 1.00 54.19 98 ARG A O 1
#

Secondary structure (DSSP, 8-state):
-PPP-----SHHHHHHHHHHHHHHHHTTPPP-S----HHHHHHHHHHHHHGGG--HHHHHHHHHHHHHHHHHHHHHHHHHHHHHHHHTT---------

Radius of gyration: 21.07 Å; chains: 1; bounding box: 58×34×58 Å